Protein AF-A0A350J1L8-F1 (afdb_monomer_lite)

Foldseek 3Di:
DDPPPDDDLDDDDDDQDALVVLLVQLVVCVVVVVVVSNVSSVVSNVVNLVVLLVVLCVVCVVVVHDSVVSVVVCVVSVVSVVVSVVVVVVVVVVVVVVVVVVVVVVVVVVVVVVVVVVVVVD

Sequence (122 aa):
MSQTLSPVWQLGDAATPSLDQLIKAFEVAYKDTDWLKISQLNDYTQPCVEAEIVMLNAAAAAAGKDASSAMQTLKPSLERLATIYQSMQQQCTTERDVLAAKLNEVNTGRSATEHYASTSSL

Radius of gyration: 23.65 Å; chains: 1; bounding box: 45×30×79 Å

Secondary structure (DSSP, 8-state):
-----PPP--SSSSPPPPHHHHHHHHHHHHHTT-HHHHHHHHHHHHHHHHHHHHHHHHHHHHTT--HHHHHHHHHHHHHHHHHHHHHHHHHHHHHHHHHHHHHHHHHHHHHHHHHHHHHHT-

Structure (mmCIF, N/CA/C/O backbone):
data_AF-A0A350J1L8-F1
#
_entry.id   AF-A0A350J1L8-F1
#
loop_
_atom_site.group_PDB
_atom_site.id
_atom_site.type_symbol
_atom_site.label_atom_id
_atom_site.label_alt_id
_atom_site.label_comp_id
_atom_site.label_asym_id
_atom_site.label_entity_id
_atom_site.label_seq_id
_atom_site.pdbx_PDB_ins_code
_atom_site.Cartn_x
_atom_site.Cartn_y
_atom_site.Cartn_z
_atom_site.occupancy
_atom_site.B_iso_or_equiv
_atom_site.auth_seq_id
_atom_site.auth_comp_id
_atom_site.auth_asym_id
_atom_site.auth_atom_id
_atom_site.pdbx_PDB_model_num
ATOM 1 N N . MET A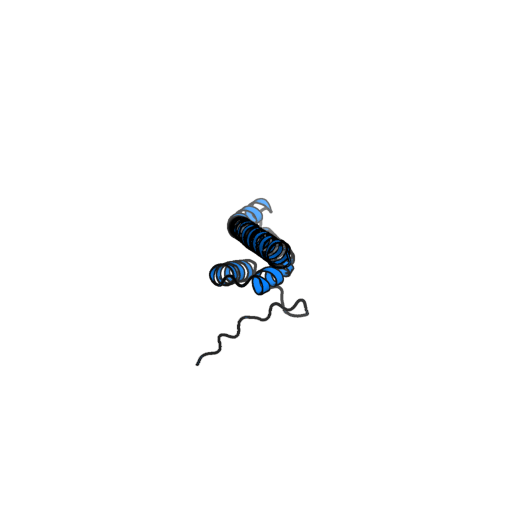 1 1 ? -23.108 -18.086 -12.349 1.00 34.31 1 MET A N 1
ATOM 2 C CA . MET A 1 1 ? -22.241 -17.626 -11.247 1.00 34.31 1 MET A CA 1
ATOM 3 C C . MET A 1 1 ? -20.809 -17.681 -11.746 1.00 34.31 1 MET A C 1
ATOM 5 O O . MET A 1 1 ? -20.277 -18.774 -11.875 1.00 34.31 1 MET A O 1
ATOM 9 N N . SER A 1 2 ? -20.238 -16.543 -12.145 1.00 36.66 2 SER A N 1
ATOM 10 C CA . SER A 1 2 ? -18.851 -16.482 -12.619 1.00 36.66 2 SER A CA 1
ATOM 11 C C . SER A 1 2 ? -17.937 -16.339 -11.412 1.00 36.66 2 SER A C 1
ATOM 13 O O . SER A 1 2 ? -17.977 -15.319 -10.733 1.00 36.66 2 SER A O 1
ATOM 15 N N . GLN A 1 3 ? -17.157 -17.376 -11.119 1.00 37.03 3 GLN A N 1
ATOM 16 C CA . GLN A 1 3 ? -16.059 -17.280 -10.167 1.00 37.03 3 GLN A CA 1
ATOM 17 C C . GLN A 1 3 ? -14.954 -16.459 -10.831 1.00 37.03 3 GLN A C 1
ATOM 19 O O . GLN A 1 3 ? -14.227 -16.955 -11.691 1.00 37.03 3 GLN A O 1
ATOM 24 N N . THR A 1 4 ? -14.854 -15.182 -10.478 1.00 41.53 4 THR A N 1
ATOM 25 C CA . THR A 1 4 ? -13.650 -14.392 -10.722 1.00 41.53 4 THR A CA 1
ATOM 26 C C . THR A 1 4 ? -12.564 -15.003 -9.843 1.00 41.53 4 THR A C 1
ATOM 28 O O . THR A 1 4 ? -12.526 -14.773 -8.638 1.00 41.53 4 THR A O 1
ATOM 31 N N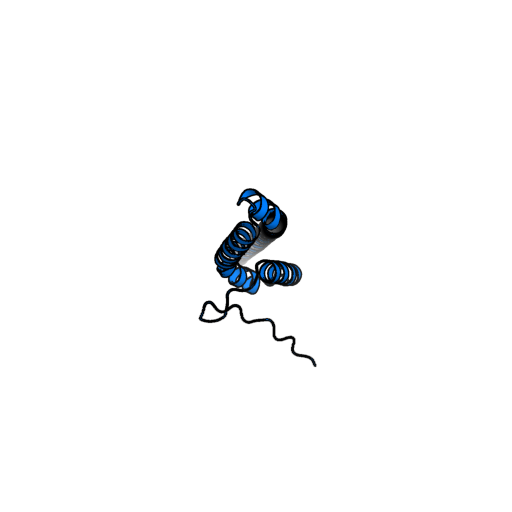 . LEU A 1 5 ? -11.737 -15.872 -10.425 1.00 43.19 5 LEU A N 1
ATOM 32 C CA . LEU A 1 5 ? -10.543 -16.404 -9.777 1.00 43.19 5 LEU A CA 1
ATOM 33 C C . LEU A 1 5 ? -9.591 -15.229 -9.543 1.00 43.19 5 LEU A C 1
ATOM 35 O O . LEU A 1 5 ? -8.816 -14.858 -10.423 1.00 43.19 5 LEU A O 1
ATOM 39 N N . SER A 1 6 ? -9.698 -14.595 -8.375 1.00 47.16 6 SER A N 1
ATOM 40 C CA . SER A 1 6 ? -8.709 -13.627 -7.921 1.00 47.16 6 SER A CA 1
ATOM 41 C C . SER A 1 6 ? -7.352 -14.330 -7.914 1.00 47.16 6 SER A C 1
ATOM 43 O O . SER A 1 6 ? -7.246 -15.391 -7.289 1.00 47.16 6 SER A O 1
ATOM 45 N N . PRO A 1 7 ? -6.325 -13.794 -8.598 1.00 53.97 7 PRO A N 1
ATOM 46 C CA . PRO A 1 7 ? -5.019 -14.428 -8.630 1.00 53.97 7 PRO A CA 1
ATOM 47 C C . PRO A 1 7 ? -4.541 -14.671 -7.197 1.00 53.97 7 PRO A C 1
ATOM 49 O O . PRO A 1 7 ? -4.668 -13.814 -6.308 1.00 53.97 7 PRO A O 1
ATOM 52 N N . VAL A 1 8 ? -4.073 -15.893 -6.966 1.00 59.78 8 VAL A N 1
ATOM 53 C CA . VAL A 1 8 ? -3.461 -16.293 -5.707 1.00 59.78 8 VAL A CA 1
ATOM 54 C C . VAL A 1 8 ? -2.073 -15.662 -5.691 1.00 59.78 8 VAL A C 1
ATOM 56 O O . VAL A 1 8 ? -1.247 -15.958 -6.548 1.00 59.78 8 VAL A O 1
ATOM 59 N N . TRP A 1 9 ? -1.835 -14.760 -4.741 1.00 64.88 9 TRP A N 1
ATOM 60 C CA . TRP A 1 9 ? -0.539 -14.111 -4.552 1.00 64.88 9 TRP A CA 1
ATOM 61 C C . TRP A 1 9 ? 0.296 -15.052 -3.683 1.00 64.88 9 TRP A C 1
ATOM 63 O O . TRP A 1 9 ? 0.303 -14.938 -2.459 1.00 64.88 9 TRP A O 1
ATOM 73 N N . GLN A 1 10 ? 0.924 -16.050 -4.309 1.00 56.84 10 GLN A N 1
ATOM 74 C CA . GLN A 1 10 ? 1.805 -17.027 -3.659 1.00 56.84 10 GLN A CA 1
ATOM 75 C C . GLN A 1 10 ? 3.272 -16.796 -4.031 1.00 56.84 10 GLN A C 1
ATOM 77 O O . GLN A 1 10 ? 3.612 -16.726 -5.210 1.00 56.84 10 GLN A O 1
ATOM 82 N N . LEU A 1 11 ? 4.124 -16.649 -3.008 1.00 50.09 11 LEU A N 1
ATOM 83 C CA . LEU A 1 11 ? 5.551 -16.393 -3.172 1.00 50.09 11 LEU A CA 1
ATOM 84 C C . LEU A 1 11 ? 6.172 -17.738 -3.556 1.00 50.09 11 LEU A C 1
ATOM 86 O O . LEU A 1 11 ? 6.299 -18.633 -2.725 1.00 50.09 11 LEU A O 1
ATOM 90 N N . GLY A 1 12 ? 6.445 -17.907 -4.846 1.00 56.81 12 GLY A N 1
ATOM 91 C CA . GLY A 1 12 ? 6.908 -19.138 -5.490 1.00 56.81 12 GLY A CA 1
ATOM 92 C C . GLY A 1 12 ? 6.950 -18.957 -7.012 1.00 56.81 12 GLY A C 1
ATOM 93 O O . GLY A 1 12 ? 6.561 -17.892 -7.474 1.00 56.81 12 GLY A O 1
ATOM 94 N N . ASP A 1 13 ? 7.406 -19.984 -7.749 1.00 47.38 13 ASP A N 1
ATOM 95 C CA . ASP A 1 13 ? 7.763 -20.076 -9.196 1.00 47.38 13 ASP A CA 1
ATOM 96 C C . ASP A 1 13 ? 6.865 -19.378 -10.258 1.00 47.38 13 ASP A C 1
ATOM 98 O O . ASP A 1 13 ? 7.133 -19.459 -11.458 1.00 47.38 13 ASP A O 1
ATOM 102 N N . ALA A 1 14 ? 5.791 -18.694 -9.872 1.00 57.84 14 ALA A N 1
ATOM 103 C CA . ALA A 1 14 ? 5.030 -17.812 -10.742 1.00 57.84 14 ALA A CA 1
ATOM 104 C C . ALA A 1 14 ? 5.831 -16.542 -11.088 1.00 57.84 14 ALA A C 1
ATOM 106 O O . ALA A 1 14 ? 6.487 -15.938 -10.241 1.00 57.84 14 ALA A O 1
ATOM 107 N N . ALA A 1 15 ? 5.746 -16.113 -12.350 1.00 67.25 15 ALA A N 1
ATOM 108 C CA . ALA A 1 15 ? 6.348 -14.866 -12.809 1.00 67.25 15 ALA A CA 1
ATOM 109 C C . ALA A 1 15 ? 5.887 -13.681 -11.940 1.00 67.25 15 ALA A C 1
ATOM 111 O O . ALA A 1 15 ? 4.687 -13.526 -11.699 1.00 67.25 15 ALA A O 1
ATOM 112 N N . THR A 1 16 ? 6.834 -12.843 -11.503 1.00 77.44 16 THR A N 1
ATOM 113 C CA . THR A 1 16 ? 6.551 -11.614 -10.750 1.00 77.44 16 THR A CA 1
ATOM 114 C C . THR A 1 16 ? 5.498 -10.782 -11.496 1.00 77.44 16 THR A C 1
ATOM 116 O O . THR A 1 16 ? 5.716 -10.455 -12.668 1.00 77.44 16 THR A O 1
ATOM 119 N N . PRO A 1 17 ? 4.356 -10.448 -10.867 1.00 84.38 17 PRO A N 1
ATOM 120 C CA . PRO A 1 17 ? 3.333 -9.612 -11.486 1.00 84.38 17 PRO A CA 1
ATOM 121 C C . PRO A 1 17 ? 3.880 -8.234 -11.865 1.00 84.38 17 PRO A C 1
ATOM 123 O O . PRO A 1 17 ? 4.824 -7.734 -11.257 1.00 84.38 17 PRO A O 1
ATOM 126 N N . SER A 1 18 ? 3.260 -7.588 -12.853 1.00 90.00 18 SER A N 1
ATOM 127 C CA . SER A 1 18 ? 3.617 -6.204 -13.189 1.00 90.00 18 SER A CA 1
ATOM 128 C C . SER A 1 18 ? 3.236 -5.240 -12.062 1.00 90.00 18 SER A C 1
ATOM 130 O O . SER A 1 18 ? 2.266 -5.464 -11.328 1.00 90.00 18 SER A O 1
ATOM 132 N N . LEU A 1 19 ? 3.950 -4.116 -11.971 1.00 92.62 19 LEU A N 1
ATOM 133 C CA . LEU A 1 19 ? 3.670 -3.081 -10.976 1.00 92.62 19 LEU A CA 1
ATOM 134 C C . LEU A 1 19 ? 2.234 -2.533 -11.085 1.00 92.62 19 LEU A C 1
ATOM 136 O O . LEU A 1 19 ? 1.586 -2.287 -10.071 1.00 92.62 19 LEU A O 1
ATOM 140 N N . ASP A 1 20 ? 1.699 -2.402 -12.301 1.00 92.19 20 ASP A N 1
ATOM 141 C CA . ASP A 1 20 ? 0.312 -1.969 -12.533 1.00 92.19 20 ASP A CA 1
ATOM 142 C C . ASP A 1 20 ? -0.719 -2.992 -12.020 1.00 92.19 20 ASP A C 1
ATOM 144 O O . ASP A 1 20 ? -1.731 -2.613 -11.425 1.00 92.19 20 ASP A O 1
ATOM 148 N N . GLN A 1 21 ? -0.456 -4.294 -12.185 1.00 92.25 21 GLN A N 1
ATOM 149 C CA . GLN A 1 21 ? -1.318 -5.346 -11.631 1.00 92.25 21 GLN A CA 1
ATOM 150 C C . GLN A 1 21 ? -1.316 -5.326 -10.103 1.00 92.25 21 GLN A C 1
ATOM 152 O O . GLN A 1 21 ? -2.376 -5.485 -9.496 1.00 92.25 21 GLN A O 1
ATOM 157 N N . LEU A 1 22 ? -0.151 -5.102 -9.490 1.00 94.56 22 LEU A N 1
ATOM 158 C CA . LEU A 1 22 ? -0.035 -4.947 -8.045 1.00 94.56 22 LEU A CA 1
ATOM 159 C C . LEU A 1 22 ? -0.830 -3.729 -7.549 1.00 94.56 22 LEU A C 1
ATOM 161 O O . LEU A 1 22 ? -1.624 -3.857 -6.619 1.00 94.56 22 LEU A O 1
ATOM 165 N N . ILE A 1 23 ? -0.673 -2.568 -8.195 1.00 95.44 23 ILE A N 1
ATOM 166 C CA . ILE A 1 23 ? -1.399 -1.335 -7.843 1.00 95.44 23 ILE A CA 1
ATOM 167 C C . ILE A 1 23 ? -2.910 -1.557 -7.908 1.00 95.44 23 ILE A C 1
ATOM 169 O O . ILE A 1 23 ? -3.616 -1.259 -6.947 1.00 95.44 23 ILE A O 1
ATOM 173 N N . LYS A 1 24 ? -3.414 -2.140 -9.000 1.00 94.75 24 LYS A N 1
ATOM 174 C CA . LYS A 1 24 ? -4.846 -2.442 -9.147 1.00 94.75 24 LYS A CA 1
ATOM 175 C C . LYS A 1 24 ? -5.346 -3.407 -8.077 1.00 94.75 24 LYS A C 1
ATOM 177 O O . LYS A 1 24 ? -6.457 -3.249 -7.578 1.00 94.75 24 LYS A O 1
ATOM 182 N N . ALA A 1 25 ? -4.541 -4.403 -7.713 1.00 94.06 25 ALA A N 1
ATOM 183 C CA . ALA A 1 25 ? -4.899 -5.338 -6.656 1.00 94.06 25 ALA A CA 1
ATOM 184 C C . ALA A 1 25 ? -4.981 -4.650 -5.288 1.00 94.06 25 ALA A C 1
ATOM 186 O O . ALA A 1 25 ? -5.914 -4.928 -4.536 1.00 94.06 25 ALA A O 1
ATOM 187 N N . PHE A 1 26 ? -4.072 -3.716 -4.997 1.00 95.25 26 PHE A N 1
ATOM 188 C CA . PHE A 1 26 ? -4.161 -2.884 -3.801 1.00 95.25 26 PHE A CA 1
ATOM 189 C C . PHE A 1 26 ? -5.397 -1.983 -3.809 1.00 95.25 26 PHE A C 1
ATOM 191 O O . PHE A 1 26 ? -6.073 -1.900 -2.791 1.00 95.25 26 PHE A O 1
ATOM 198 N N . GLU A 1 27 ? -5.722 -1.334 -4.931 1.00 94.69 27 GLU A N 1
ATOM 199 C CA . GLU A 1 27 ? -6.909 -0.473 -5.048 1.00 94.69 27 GLU A CA 1
ATOM 200 C C . GLU A 1 27 ? -8.205 -1.256 -4.767 1.00 94.69 27 GLU A C 1
ATOM 202 O O . GLU A 1 27 ? -9.073 -0.779 -4.034 1.00 94.69 27 GLU A O 1
ATOM 207 N N . VAL A 1 28 ? -8.322 -2.475 -5.306 1.00 94.69 28 VAL A N 1
ATOM 208 C CA . VAL A 1 28 ? -9.468 -3.363 -5.052 1.00 94.69 28 VAL A CA 1
ATOM 209 C C . VAL A 1 28 ? -9.494 -3.820 -3.596 1.00 94.69 28 VAL A C 1
ATOM 211 O O . VAL A 1 28 ? -10.507 -3.643 -2.926 1.00 94.69 28 VAL A O 1
ATOM 214 N N . ALA A 1 29 ? -8.380 -4.347 -3.081 1.00 93.38 29 ALA A N 1
ATOM 215 C CA . ALA A 1 29 ? -8.314 -4.843 -1.708 1.00 93.38 29 ALA A CA 1
ATOM 216 C C . ALA A 1 29 ? -8.585 -3.733 -0.678 1.00 93.38 29 ALA A C 1
ATOM 218 O O . ALA A 1 29 ? -9.265 -3.966 0.317 1.00 93.38 29 ALA A O 1
ATOM 219 N N . TYR A 1 30 ? -8.115 -2.512 -0.945 1.00 92.38 30 TYR A N 1
ATOM 220 C CA . TYR A 1 30 ? -8.405 -1.335 -0.130 1.00 92.38 30 TYR A CA 1
ATOM 221 C C . TYR A 1 30 ? -9.888 -0.972 -0.147 1.00 92.38 30 TYR A C 1
ATOM 223 O O . TYR A 1 30 ? -10.484 -0.780 0.910 1.00 92.38 30 TYR A O 1
ATOM 231 N N . LYS A 1 31 ? -10.509 -0.936 -1.331 1.00 92.94 31 LYS A N 1
ATOM 232 C CA . LYS A 1 31 ? -11.944 -0.658 -1.470 1.00 92.94 31 LYS A CA 1
ATOM 233 C C . LYS A 1 31 ? -12.809 -1.680 -0.728 1.00 92.94 31 LYS A C 1
ATOM 235 O O . LYS A 1 31 ? -13.823 -1.306 -0.143 1.00 92.94 31 LYS A O 1
ATOM 240 N N . ASP A 1 32 ? -12.403 -2.944 -0.749 1.00 92.56 32 ASP A N 1
ATOM 241 C CA . ASP A 1 32 ? -13.121 -4.042 -0.103 1.00 92.56 32 ASP A CA 1
ATOM 242 C C . ASP A 1 32 ? -12.768 -4.184 1.388 1.00 92.56 32 ASP A C 1
ATOM 244 O O . ASP A 1 32 ? -13.358 -5.000 2.093 1.00 92.56 32 ASP A O 1
ATOM 248 N N . THR A 1 33 ? -11.857 -3.352 1.906 1.00 90.12 33 THR A N 1
ATOM 249 C CA . THR A 1 33 ? -11.343 -3.424 3.286 1.00 90.12 33 THR A CA 1
ATOM 250 C C . THR A 1 33 ? -10.710 -4.787 3.619 1.00 90.12 33 THR A C 1
ATOM 252 O O . THR A 1 33 ? -10.713 -5.236 4.766 1.00 90.12 33 THR A O 1
ATOM 255 N N . ASP A 1 34 ? -10.161 -5.471 2.610 1.00 92.75 34 ASP A N 1
ATOM 256 C CA . ASP A 1 34 ? -9.537 -6.788 2.744 1.00 92.75 34 ASP A CA 1
ATOM 257 C C . ASP A 1 34 ? -8.087 -6.648 3.230 1.00 92.75 34 ASP A C 1
ATOM 259 O O . ASP A 1 34 ? -7.114 -6.724 2.473 1.00 92.75 34 ASP A O 1
ATOM 263 N N . TRP A 1 35 ? -7.942 -6.427 4.537 1.00 89.06 35 TRP A N 1
ATOM 264 C CA . TRP A 1 35 ? -6.644 -6.250 5.190 1.00 89.06 35 TRP A CA 1
ATOM 265 C C . TRP A 1 35 ? -5.724 -7.466 5.067 1.00 89.06 35 TRP A C 1
ATOM 267 O O . TRP A 1 35 ? -4.502 -7.309 5.006 1.00 89.06 35 TRP A O 1
ATOM 277 N N . LEU A 1 36 ? -6.289 -8.676 4.991 1.00 90.81 36 LEU A N 1
ATOM 278 C CA . LEU A 1 36 ? -5.504 -9.89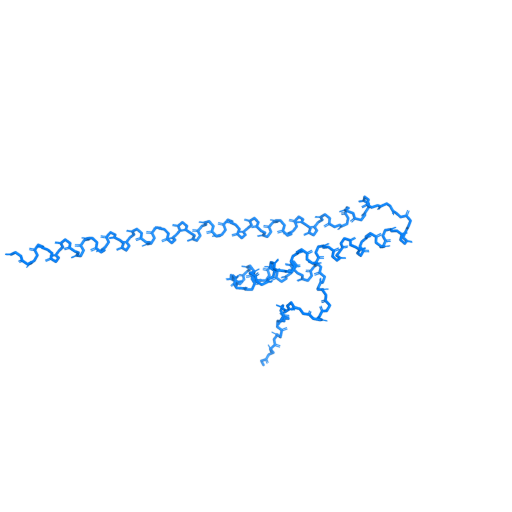1 4.792 1.00 90.81 36 LEU A CA 1
ATOM 279 C C . LEU A 1 36 ? -4.867 -9.882 3.403 1.00 90.81 36 LEU A C 1
ATOM 281 O O . LEU A 1 36 ? -3.670 -10.143 3.269 1.00 90.81 36 LEU A O 1
ATOM 285 N N . LYS A 1 37 ? -5.644 -9.534 2.374 1.00 90.62 37 LYS A N 1
ATOM 286 C CA . LYS A 1 37 ? -5.129 -9.405 1.013 1.00 90.62 37 LYS A CA 1
ATOM 287 C C . LYS A 1 37 ? -4.096 -8.294 0.901 1.00 90.62 37 LYS A C 1
ATOM 289 O O . LYS A 1 37 ? -3.057 -8.516 0.293 1.00 90.62 37 LYS A O 1
ATOM 294 N N . ILE A 1 38 ? -4.337 -7.137 1.516 1.00 91.56 38 ILE A N 1
ATOM 295 C CA . ILE A 1 38 ? -3.370 -6.027 1.559 1.00 91.56 38 ILE A CA 1
ATOM 296 C C . ILE A 1 38 ? -2.041 -6.486 2.171 1.00 91.56 38 ILE A C 1
ATOM 298 O O . ILE A 1 38 ? -0.983 -6.200 1.616 1.00 91.56 38 ILE A O 1
ATOM 302 N N . SER A 1 39 ? -2.084 -7.242 3.274 1.00 90.19 39 SER A N 1
ATOM 303 C CA . SER A 1 39 ? -0.876 -7.801 3.888 1.00 90.19 39 SER A CA 1
ATOM 304 C C . SER A 1 39 ? -0.126 -8.728 2.934 1.00 90.19 39 SER A C 1
ATOM 306 O O . SER A 1 39 ? 1.089 -8.629 2.846 1.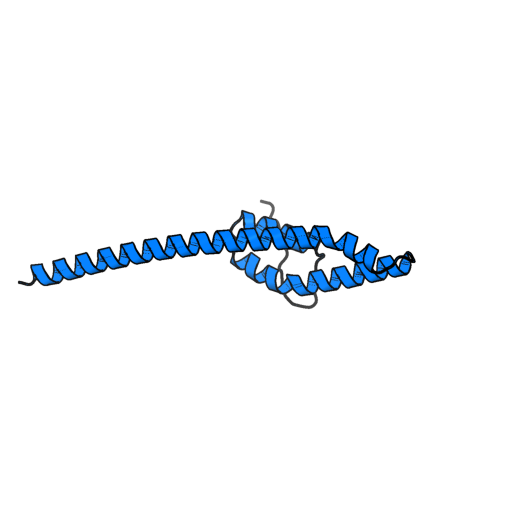00 90.19 39 SER A O 1
ATOM 308 N N . GLN A 1 40 ? -0.833 -9.594 2.204 1.00 90.50 40 GLN A N 1
ATOM 309 C CA . GLN A 1 40 ? -0.211 -10.478 1.213 1.00 90.50 40 GLN A CA 1
ATOM 310 C C . GLN A 1 40 ? 0.405 -9.692 0.053 1.00 90.50 40 GLN A C 1
ATOM 312 O O . GLN A 1 40 ? 1.482 -10.034 -0.416 1.00 90.50 40 GLN A O 1
ATOM 317 N N . LEU A 1 41 ? -0.269 -8.642 -0.424 1.00 92.38 41 LEU A N 1
ATOM 318 C CA . LEU A 1 41 ? 0.216 -7.799 -1.518 1.00 92.38 41 LEU A CA 1
ATOM 319 C C . LEU A 1 41 ? 1.490 -7.032 -1.137 1.00 92.38 41 LEU A C 1
ATOM 321 O O . LEU A 1 41 ? 2.356 -6.849 -1.990 1.00 92.38 41 LEU A O 1
ATOM 325 N N . ASN A 1 42 ? 1.641 -6.634 0.132 1.00 92.06 42 ASN A N 1
ATOM 326 C CA . ASN A 1 42 ? 2.850 -5.957 0.616 1.00 92.06 42 ASN A CA 1
ATOM 327 C C . ASN A 1 42 ? 4.122 -6.777 0.396 1.00 92.06 42 ASN A C 1
ATOM 329 O O . ASN A 1 42 ? 5.161 -6.200 0.074 1.00 92.06 42 ASN A O 1
ATOM 333 N N . ASP A 1 43 ? 4.029 -8.103 0.490 1.00 90.81 43 ASP A N 1
ATOM 334 C CA . ASP A 1 43 ? 5.169 -8.992 0.262 1.00 90.81 43 ASP A CA 1
ATOM 335 C C . ASP A 1 43 ? 5.657 -8.957 -1.206 1.00 90.81 43 ASP A C 1
ATOM 337 O O . ASP A 1 43 ? 6.794 -9.328 -1.495 1.00 90.81 43 ASP A O 1
ATOM 341 N N . TYR A 1 44 ? 4.834 -8.457 -2.141 1.00 90.38 44 TYR A N 1
ATOM 342 C CA . TYR A 1 44 ? 5.164 -8.316 -3.568 1.00 90.38 44 TYR A CA 1
ATOM 343 C C . TYR A 1 44 ? 5.580 -6.909 -3.975 1.00 90.38 44 TYR A C 1
ATOM 345 O O . TYR A 1 44 ? 6.074 -6.740 -5.092 1.00 90.38 44 TYR A O 1
ATOM 353 N N . THR A 1 45 ? 5.411 -5.902 -3.115 1.00 92.25 45 THR A N 1
ATOM 354 C CA . THR A 1 45 ? 5.690 -4.508 -3.481 1.00 92.25 45 THR A CA 1
ATOM 355 C C . THR A 1 45 ? 7.130 -4.311 -3.918 1.00 92.25 45 THR A C 1
ATOM 357 O O . THR A 1 45 ? 7.371 -3.789 -5.006 1.00 92.25 45 THR A O 1
ATOM 360 N N . GLN A 1 46 ? 8.089 -4.777 -3.119 1.00 92.31 46 GLN A N 1
ATOM 361 C CA . GLN A 1 46 ? 9.502 -4.660 -3.467 1.00 92.31 46 GLN A CA 1
ATOM 362 C C . GLN A 1 46 ? 9.849 -5.458 -4.742 1.00 92.31 46 GLN A C 1
ATOM 364 O O . GLN A 1 46 ? 10.349 -4.834 -5.681 1.00 92.31 46 GLN A O 1
ATOM 369 N N . PRO A 1 47 ? 9.517 -6.764 -4.858 1.00 91.62 47 PRO A N 1
ATOM 370 C CA . PRO A 1 47 ? 9.774 -7.526 -6.082 1.00 91.62 47 PRO A CA 1
ATOM 371 C C . PRO A 1 47 ? 9.195 -6.898 -7.357 1.00 91.62 47 PRO A C 1
ATOM 373 O O . PRO A 1 47 ? 9.869 -6.868 -8.386 1.00 91.62 47 PRO A O 1
ATOM 376 N N . CYS A 1 48 ? 7.965 -6.375 -7.311 1.00 92.38 48 CYS A N 1
ATOM 377 C CA . CYS A 1 48 ? 7.328 -5.769 -8.484 1.00 92.38 48 CYS A CA 1
ATOM 378 C C . CYS A 1 48 ? 7.996 -4.445 -8.877 1.00 92.38 48 CYS A C 1
ATOM 380 O O . CYS A 1 48 ? 8.185 -4.183 -10.063 1.00 92.38 48 CYS A O 1
ATOM 382 N N . VAL A 1 49 ? 8.374 -3.613 -7.900 1.00 92.75 49 VAL A N 1
ATOM 383 C CA . VAL A 1 49 ? 9.082 -2.351 -8.166 1.00 92.75 49 VAL A CA 1
ATOM 384 C C . VAL A 1 49 ? 10.471 -2.619 -8.745 1.00 92.75 49 VAL A C 1
ATOM 386 O O . VAL A 1 49 ? 10.855 -1.986 -9.726 1.00 92.75 49 VAL A O 1
ATOM 389 N N . GLU A 1 50 ? 11.216 -3.570 -8.182 1.00 91.69 50 GLU A N 1
ATOM 390 C CA . GLU A 1 50 ? 12.542 -3.948 -8.680 1.00 91.69 50 GLU A CA 1
ATOM 391 C C . GLU A 1 50 ? 12.473 -4.508 -10.108 1.00 91.69 50 GLU A C 1
ATOM 393 O O . GLU A 1 50 ? 13.252 -4.090 -10.970 1.00 91.69 50 GLU A O 1
ATOM 398 N N . ALA A 1 51 ? 11.508 -5.390 -10.389 1.00 90.69 51 ALA A N 1
ATOM 399 C CA . ALA A 1 51 ? 11.289 -5.933 -11.727 1.00 90.69 51 ALA A CA 1
ATOM 400 C C . ALA A 1 51 ? 10.947 -4.835 -12.750 1.00 90.69 51 ALA A C 1
ATOM 402 O O . ALA A 1 51 ? 11.507 -4.818 -13.849 1.00 90.69 51 ALA A O 1
ATOM 403 N N . GLU A 1 52 ? 10.086 -3.883 -12.378 1.00 91.38 52 GLU A N 1
ATOM 404 C CA . GLU A 1 52 ? 9.716 -2.750 -13.231 1.00 91.38 52 GLU A CA 1
ATOM 405 C C . GLU A 1 52 ? 10.924 -1.843 -13.519 1.00 91.38 52 GLU A C 1
ATOM 407 O O . GLU A 1 52 ? 11.149 -1.455 -14.664 1.00 91.38 52 GLU A O 1
ATOM 412 N N . ILE A 1 53 ? 11.759 -1.555 -12.512 1.00 91.25 53 ILE A N 1
ATOM 413 C CA . ILE A 1 53 ? 12.998 -0.777 -12.683 1.00 91.25 53 ILE A CA 1
ATOM 414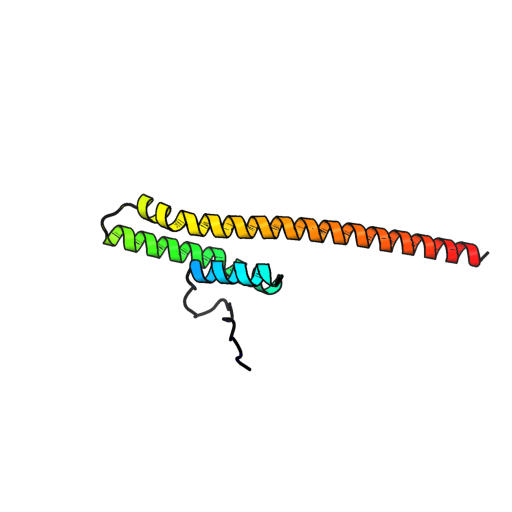 C C . ILE A 1 53 ? 13.938 -1.465 -13.677 1.00 91.25 53 ILE A C 1
ATOM 416 O O . ILE A 1 53 ? 14.464 -0.812 -14.581 1.00 91.25 53 ILE A O 1
ATOM 420 N N . VAL A 1 54 ? 14.158 -2.776 -13.529 1.00 90.94 54 VAL A N 1
ATOM 421 C CA . VAL A 1 54 ? 15.018 -3.551 -14.436 1.00 90.94 54 VAL A CA 1
ATOM 422 C C . VAL A 1 54 ? 14.470 -3.507 -15.861 1.00 90.94 54 VAL A C 1
ATOM 424 O O . VAL A 1 54 ? 15.225 -3.228 -16.796 1.00 90.94 54 VAL A O 1
ATOM 427 N N . MET A 1 55 ? 13.163 -3.720 -16.031 1.00 90.12 55 MET A N 1
ATOM 428 C CA . MET A 1 55 ? 12.506 -3.680 -17.336 1.00 90.12 55 MET A CA 1
ATOM 429 C C . MET A 1 55 ? 12.631 -2.299 -17.995 1.00 90.12 55 MET A C 1
ATOM 431 O O . MET A 1 55 ? 13.020 -2.204 -19.161 1.00 90.12 55 MET A O 1
ATOM 435 N N . LEU A 1 56 ? 12.351 -1.222 -17.258 1.00 90.25 56 LEU A N 1
ATOM 436 C CA . LEU A 1 56 ? 12.423 0.146 -17.774 1.00 90.25 56 LEU A CA 1
ATOM 437 C C . LEU A 1 56 ? 13.858 0.558 -18.116 1.00 90.25 56 LEU A C 1
ATOM 439 O O . LEU A 1 56 ? 14.078 1.195 -19.146 1.00 90.25 56 LEU A O 1
ATOM 443 N N . ASN A 1 57 ? 14.842 0.160 -17.307 1.00 88.69 57 ASN A N 1
ATOM 444 C CA . ASN A 1 57 ? 16.253 0.409 -17.603 1.00 88.69 57 ASN A CA 1
ATOM 445 C C . ASN A 1 57 ? 16.715 -0.352 -18.851 1.00 88.69 57 ASN A C 1
ATOM 447 O O . ASN A 1 57 ? 17.414 0.220 -19.689 1.00 88.69 57 ASN A O 1
ATOM 451 N N . ALA A 1 58 ? 16.296 -1.610 -19.016 1.00 88.56 58 ALA A N 1
ATOM 452 C CA . ALA A 1 58 ? 16.593 -2.388 -20.216 1.00 88.56 58 ALA A CA 1
ATOM 453 C C . ALA A 1 58 ? 15.962 -1.756 -21.470 1.00 88.56 58 ALA A C 1
ATOM 455 O O . ALA A 1 58 ? 16.625 -1.628 -22.501 1.00 88.56 58 ALA A O 1
ATOM 456 N N . ALA A 1 59 ? 14.711 -1.296 -21.372 1.00 87.94 59 ALA A N 1
ATOM 457 C CA . ALA A 1 59 ? 14.022 -0.607 -22.459 1.00 87.94 59 ALA A CA 1
ATOM 458 C C . ALA A 1 59 ? 14.679 0.741 -22.809 1.00 87.94 59 ALA A C 1
ATOM 460 O O . ALA A 1 59 ? 14.846 1.057 -23.987 1.00 87.94 59 ALA A O 1
ATOM 461 N N . ALA A 1 60 ? 15.094 1.522 -21.807 1.00 88.31 60 ALA A N 1
ATOM 462 C CA . ALA A 1 60 ? 15.810 2.778 -22.016 1.00 88.31 60 ALA A CA 1
ATOM 463 C C . ALA A 1 60 ? 17.160 2.547 -22.707 1.00 88.31 60 ALA A C 1
ATOM 465 O O . ALA A 1 60 ? 17.446 3.205 -23.707 1.00 88.31 60 ALA A O 1
ATOM 466 N N . ALA A 1 61 ? 17.935 1.558 -22.248 1.00 87.62 61 ALA A N 1
ATOM 467 C CA . ALA A 1 61 ? 19.204 1.180 -22.863 1.00 87.62 61 ALA A CA 1
ATOM 468 C C . ALA A 1 61 ? 19.027 0.738 -24.326 1.00 87.62 61 ALA A C 1
ATOM 470 O O . ALA A 1 61 ? 19.760 1.202 -25.199 1.00 87.62 61 ALA A O 1
ATOM 471 N N . ALA A 1 62 ? 18.016 -0.089 -24.619 1.00 88.62 62 ALA A N 1
ATOM 472 C CA . ALA A 1 62 ? 17.692 -0.510 -25.984 1.00 88.62 62 ALA A CA 1
ATOM 473 C C . ALA A 1 62 ? 17.266 0.663 -26.889 1.00 88.62 62 ALA A C 1
ATOM 475 O O . ALA A 1 62 ? 17.524 0.647 -28.090 1.00 88.62 62 ALA A O 1
ATOM 476 N N . ALA A 1 63 ? 16.644 1.695 -26.314 1.00 88.06 63 ALA A N 1
ATOM 477 C CA . ALA A 1 63 ? 16.243 2.914 -27.013 1.00 88.06 63 ALA A CA 1
ATOM 478 C C . ALA A 1 63 ? 17.349 3.989 -27.087 1.00 88.06 63 ALA A C 1
ATOM 480 O O . ALA A 1 63 ? 17.088 5.080 -27.598 1.00 88.06 63 ALA A O 1
ATOM 481 N N . GLY A 1 64 ? 18.551 3.730 -26.555 1.00 86.12 64 GLY A N 1
ATOM 482 C CA . GLY A 1 64 ? 19.638 4.715 -26.479 1.00 86.12 64 GLY A CA 1
ATOM 483 C C . GLY A 1 64 ? 19.340 5.906 -25.557 1.00 86.12 64 GLY A C 1
ATOM 484 O O . GLY A 1 64 ? 19.925 6.974 -25.724 1.00 86.12 64 GLY A O 1
ATOM 485 N N . LYS A 1 65 ? 18.404 5.745 -24.615 1.00 82.56 65 LYS A N 1
ATOM 486 C CA . LYS A 1 65 ? 18.021 6.746 -23.612 1.00 82.56 65 LYS A CA 1
ATOM 487 C C . LYS A 1 65 ? 18.732 6.479 -22.286 1.00 82.56 65 LYS A C 1
ATOM 489 O O . LYS A 1 65 ? 19.152 5.359 -22.004 1.00 82.56 65 LYS A O 1
ATOM 494 N N . ASP A 1 66 ? 18.850 7.515 -21.462 1.00 79.94 66 ASP A N 1
ATOM 495 C CA . ASP A 1 66 ? 19.445 7.404 -20.133 1.00 79.94 66 ASP A CA 1
ATOM 496 C C . ASP A 1 66 ? 18.464 6.844 -19.081 1.00 79.94 66 ASP A C 1
ATOM 498 O O . ASP A 1 66 ? 17.247 6.766 -19.280 1.00 79.94 66 ASP A O 1
ATOM 502 N N . ALA A 1 67 ? 19.007 6.469 -17.920 1.00 76.44 67 ALA A N 1
ATOM 503 C CA . ALA A 1 67 ? 18.230 5.977 -16.780 1.00 76.44 67 ALA A CA 1
ATOM 504 C C . ALA A 1 67 ? 17.271 7.036 -16.192 1.00 76.44 67 ALA A C 1
ATOM 506 O O . ALA A 1 67 ? 16.293 6.691 -15.528 1.00 76.44 67 ALA A O 1
ATOM 507 N N . SER A 1 68 ? 17.507 8.327 -16.457 1.00 81.31 68 SER A N 1
ATOM 508 C CA . SER A 1 68 ? 16.618 9.412 -16.023 1.00 81.31 68 SER A CA 1
ATOM 509 C C . SER A 1 68 ? 15.255 9.306 -16.713 1.00 81.31 68 SER A C 1
ATOM 511 O O . SER A 1 68 ? 14.212 9.411 -16.064 1.00 81.31 68 SER A O 1
ATOM 513 N N . SER A 1 69 ? 15.243 8.983 -18.011 1.00 78.62 69 SER A N 1
ATOM 514 C CA . SER A 1 69 ? 14.009 8.728 -18.764 1.00 78.62 69 SER A CA 1
ATOM 515 C C . SER A 1 69 ? 13.224 7.514 -18.244 1.00 78.62 69 SER A C 1
ATOM 517 O O . SER A 1 69 ? 11.989 7.535 -18.260 1.00 78.62 69 SER A O 1
ATOM 519 N N . ALA A 1 70 ? 13.907 6.461 -17.784 1.00 81.31 70 ALA A N 1
ATOM 520 C CA . ALA A 1 70 ? 13.263 5.296 -17.171 1.00 81.31 70 ALA A CA 1
ATOM 521 C C . ALA A 1 70 ? 12.586 5.676 -15.843 1.00 81.31 70 ALA A C 1
ATOM 523 O O . ALA A 1 70 ? 11.414 5.366 -15.625 1.00 81.31 70 ALA A O 1
ATOM 524 N N . MET A 1 71 ? 13.278 6.445 -14.998 1.00 83.69 71 MET A N 1
ATOM 525 C CA . MET A 1 71 ? 12.744 6.908 -13.714 1.00 83.69 71 MET A CA 1
ATOM 526 C C . MET A 1 71 ? 11.521 7.827 -13.874 1.00 83.69 71 MET A C 1
ATOM 528 O O . MET A 1 71 ? 10.558 7.715 -13.115 1.00 83.69 71 MET A O 1
ATOM 532 N N . GLN A 1 72 ? 11.511 8.701 -14.888 1.00 87.88 72 GLN A N 1
ATOM 533 C CA . GLN A 1 72 ? 10.339 9.532 -15.201 1.00 87.88 72 GLN A CA 1
ATOM 534 C C . GLN A 1 72 ? 9.104 8.696 -15.562 1.00 87.88 72 GLN A C 1
ATOM 536 O O . GLN A 1 72 ? 7.986 9.098 -15.248 1.00 87.88 72 GLN A O 1
ATOM 541 N N . THR A 1 73 ? 9.308 7.529 -16.178 1.00 87.50 73 THR A N 1
ATOM 542 C CA . THR A 1 73 ? 8.227 6.603 -16.542 1.00 87.50 73 THR A CA 1
ATOM 543 C C . THR A 1 73 ? 7.694 5.848 -15.322 1.00 87.50 73 THR A C 1
ATOM 545 O O . THR A 1 73 ? 6.493 5.619 -15.220 1.00 87.50 73 THR A O 1
ATOM 548 N N . LEU A 1 74 ? 8.565 5.510 -14.367 1.00 91.00 74 LEU A N 1
ATOM 549 C CA . LEU A 1 74 ? 8.199 4.798 -13.138 1.00 91.00 74 LEU A CA 1
ATOM 550 C C . LEU A 1 74 ? 7.471 5.689 -12.117 1.00 91.00 74 LEU A C 1
ATOM 552 O O . LEU A 1 74 ? 6.611 5.216 -11.370 1.00 91.00 74 LEU A O 1
ATOM 556 N N . LYS A 1 75 ? 7.819 6.980 -12.075 1.00 92.56 75 LYS A N 1
ATOM 557 C CA . LYS A 1 75 ? 7.356 7.938 -11.060 1.00 92.56 75 LYS A CA 1
ATOM 558 C C . LYS A 1 75 ? 5.834 7.917 -10.809 1.00 92.56 75 LYS A C 1
ATOM 560 O O . LYS A 1 75 ? 5.464 7.805 -9.640 1.00 92.56 75 LYS A O 1
ATOM 565 N N . PRO A 1 76 ? 4.947 7.953 -11.824 1.00 94.06 76 PRO A N 1
ATOM 566 C CA . PRO A 1 76 ? 3.502 7.953 -11.588 1.00 94.06 76 PRO A CA 1
ATOM 567 C C . PRO A 1 76 ? 3.006 6.700 -10.852 1.00 94.06 76 PRO A C 1
ATOM 569 O O . PRO A 1 76 ? 2.128 6.787 -9.997 1.00 94.06 76 PRO A O 1
ATOM 572 N N . SER A 1 77 ? 3.580 5.530 -11.145 1.00 93.44 77 SER A N 1
ATOM 573 C CA . SER A 1 77 ? 3.218 4.274 -10.475 1.00 93.44 77 SER A CA 1
ATOM 574 C C . SER A 1 77 ? 3.617 4.290 -8.997 1.00 93.44 77 SER A C 1
ATOM 576 O O . SER A 1 77 ? 2.840 3.862 -8.143 1.00 93.44 77 SER A O 1
ATOM 578 N N . LEU A 1 78 ? 4.788 4.850 -8.675 1.00 94.38 78 LEU A N 1
ATOM 579 C CA . LEU A 1 78 ? 5.237 5.012 -7.288 1.00 94.38 78 LEU A CA 1
ATOM 580 C C . LEU A 1 78 ? 4.385 6.026 -6.518 1.00 94.38 78 LEU A C 1
ATOM 582 O O . LEU A 1 78 ? 4.060 5.790 -5.358 1.00 94.38 78 LEU A O 1
ATOM 586 N N . GLU A 1 79 ? 3.982 7.127 -7.154 1.00 96.06 79 GLU A N 1
ATOM 587 C CA . GLU A 1 79 ? 3.080 8.116 -6.548 1.00 96.06 79 GLU A CA 1
ATOM 588 C C . GLU A 1 79 ? 1.707 7.507 -6.226 1.00 96.06 79 GLU A C 1
ATOM 590 O O . GLU A 1 79 ? 1.144 7.763 -5.156 1.00 96.06 79 GLU A O 1
ATOM 595 N N . ARG A 1 80 ? 1.185 6.641 -7.106 1.00 95.44 80 ARG A N 1
ATOM 596 C CA . ARG A 1 80 ? -0.059 5.899 -6.847 1.00 95.44 80 ARG A CA 1
ATOM 597 C C . ARG A 1 80 ? 0.093 4.930 -5.677 1.00 95.44 80 ARG A C 1
ATOM 599 O O . ARG A 1 80 ? -0.743 4.961 -4.778 1.00 95.44 80 ARG A O 1
ATOM 606 N N . LEU A 1 81 ? 1.171 4.142 -5.629 1.00 94.19 81 LEU A N 1
ATOM 607 C CA . LEU A 1 81 ? 1.456 3.279 -4.473 1.00 94.19 81 LEU A CA 1
ATOM 608 C C . LEU A 1 81 ? 1.555 4.081 -3.173 1.00 94.19 81 LEU A C 1
ATOM 610 O O . LEU A 1 81 ? 0.934 3.715 -2.178 1.00 94.19 81 LEU A O 1
ATOM 614 N N . ALA A 1 82 ? 2.282 5.199 -3.178 1.00 95.38 82 ALA A N 1
ATOM 615 C CA . ALA A 1 82 ? 2.423 6.054 -2.004 1.00 95.38 82 ALA A CA 1
ATOM 616 C C . ALA A 1 82 ? 1.066 6.585 -1.514 1.00 95.38 82 ALA A C 1
ATOM 618 O O . ALA A 1 82 ? 0.788 6.552 -0.317 1.00 95.38 82 ALA A O 1
ATOM 619 N N . THR A 1 83 ? 0.198 7.011 -2.436 1.00 96.12 83 THR A N 1
ATOM 620 C CA . THR A 1 83 ? -1.158 7.491 -2.118 1.00 96.12 83 THR A CA 1
ATOM 621 C C . THR A 1 83 ? -2.006 6.398 -1.462 1.00 96.12 83 THR A C 1
ATOM 623 O O . THR A 1 83 ? -2.713 6.652 -0.483 1.00 96.12 83 THR A O 1
ATOM 626 N N . ILE A 1 84 ? -1.911 5.166 -1.965 1.00 94.00 84 ILE A N 1
ATOM 627 C CA . ILE A 1 84 ? -2.597 4.004 -1.393 1.00 94.00 84 ILE A CA 1
ATOM 628 C C . ILE A 1 84 ? -2.103 3.748 0.038 1.00 94.00 84 ILE A C 1
ATOM 630 O O . ILE A 1 84 ? -2.918 3.659 0.955 1.00 94.00 84 ILE A O 1
ATOM 634 N N . TYR A 1 85 ? -0.784 3.702 0.256 1.00 94.44 85 TYR A N 1
ATOM 635 C CA . TYR A 1 85 ? -0.210 3.492 1.590 1.00 94.44 85 TYR A CA 1
ATOM 636 C C . TYR A 1 85 ? -0.604 4.588 2.584 1.00 94.44 85 TYR A C 1
ATOM 638 O O . TYR A 1 85 ? -0.934 4.288 3.731 1.00 94.44 85 TYR A O 1
ATOM 646 N N . GLN A 1 86 ? -0.624 5.850 2.151 1.00 95.75 86 GLN A N 1
ATOM 647 C CA . GLN A 1 86 ? -1.077 6.968 2.983 1.00 95.75 86 GLN A CA 1
ATOM 648 C C . GLN A 1 86 ? -2.553 6.820 3.375 1.00 95.75 86 GLN A C 1
ATOM 650 O O . GLN A 1 86 ? -2.907 7.009 4.540 1.00 95.75 86 GLN A O 1
ATOM 655 N N . SER A 1 87 ? -3.403 6.418 2.428 1.00 93.94 87 SER A N 1
ATOM 656 C CA . SER A 1 87 ? -4.834 6.195 2.671 1.00 93.94 87 SER A CA 1
ATOM 657 C C . SER A 1 87 ? -5.064 5.041 3.655 1.00 93.94 87 SER A C 1
ATOM 659 O O . SER A 1 87 ? -5.845 5.166 4.601 1.00 93.94 87 SER A O 1
ATOM 661 N N . MET A 1 88 ? -4.320 3.941 3.500 1.00 92.19 88 MET A N 1
ATOM 662 C CA . MET A 1 88 ? -4.334 2.817 4.442 1.00 92.19 88 MET A CA 1
ATOM 663 C C . MET A 1 88 ? -3.873 3.241 5.837 1.00 92.19 88 MET A C 1
ATOM 665 O O . MET A 1 88 ? -4.531 2.922 6.823 1.00 92.19 88 MET A O 1
ATOM 669 N N . GLN A 1 89 ? -2.782 4.005 5.941 1.00 92.88 89 GLN A N 1
ATOM 670 C CA . GLN A 1 89 ? -2.271 4.497 7.221 1.00 92.88 89 GLN A CA 1
ATOM 671 C C . GLN A 1 89 ? -3.306 5.358 7.961 1.00 92.88 89 GLN A C 1
ATOM 673 O O . GLN A 1 89 ? -3.486 5.215 9.177 1.00 92.88 89 GLN A O 1
ATOM 678 N N . GLN A 1 90 ? -4.004 6.237 7.240 1.00 93.75 90 GLN A N 1
ATOM 679 C CA . GLN A 1 90 ? -5.064 7.067 7.809 1.00 93.75 90 GLN A CA 1
ATOM 680 C C . GLN A 1 90 ? -6.235 6.217 8.316 1.00 93.75 90 GLN A C 1
ATOM 682 O O . GLN A 1 90 ? -6.735 6.446 9.423 1.00 93.75 90 GLN A O 1
ATOM 687 N N . GLN A 1 91 ? -6.651 5.214 7.541 1.00 90.38 91 GLN A N 1
ATOM 688 C CA . GLN A 1 91 ? -7.722 4.311 7.942 1.00 90.38 91 GLN A CA 1
ATOM 689 C C . GLN A 1 91 ? -7.335 3.478 9.171 1.00 90.38 91 GLN A C 1
ATOM 691 O O . GLN A 1 91 ? -8.088 3.461 10.141 1.00 90.38 91 GLN A O 1
ATOM 696 N N . CYS A 1 92 ? -6.135 2.892 9.196 1.00 88.69 92 CYS A N 1
ATOM 697 C CA . CYS A 1 92 ? -5.624 2.160 10.359 1.00 88.69 92 CYS A CA 1
ATOM 698 C C . CYS A 1 92 ? -5.596 3.032 11.622 1.00 88.69 92 CYS A C 1
ATOM 700 O O . CYS A 1 92 ? -5.964 2.577 12.703 1.00 88.69 92 CYS A O 1
ATOM 702 N N . THR A 1 93 ? -5.184 4.298 11.494 1.00 92.00 93 THR A N 1
ATOM 703 C CA . THR A 1 93 ? -5.193 5.254 12.614 1.00 92.00 93 THR A CA 1
ATOM 704 C C . THR A 1 93 ? -6.615 5.485 13.123 1.00 92.00 93 THR A C 1
ATOM 706 O O . THR A 1 93 ? -6.864 5.394 14.321 1.00 92.00 93 THR A O 1
ATOM 709 N N . THR A 1 94 ? -7.559 5.702 12.207 1.00 92.44 94 THR A N 1
ATOM 710 C CA . THR A 1 94 ? -8.971 5.924 12.539 1.00 92.44 94 THR A CA 1
ATOM 711 C C . THR A 1 94 ? -9.582 4.709 13.240 1.00 92.44 94 THR A C 1
ATOM 713 O O . THR A 1 94 ? -10.212 4.844 14.287 1.00 92.44 94 THR A O 1
ATOM 716 N N . GLU A 1 95 ? -9.372 3.505 12.703 1.00 90.19 95 GLU A N 1
ATOM 717 C CA . GLU A 1 95 ? -9.899 2.261 13.274 1.00 90.19 95 GLU A CA 1
ATOM 718 C C . GLU A 1 95 ? -9.301 1.960 14.653 1.00 90.19 95 GLU A C 1
ATOM 720 O O . GLU A 1 95 ? -10.027 1.571 15.573 1.00 90.19 95 GLU A O 1
ATOM 725 N N . ARG A 1 96 ? -7.997 2.206 14.830 1.00 92.44 96 ARG A N 1
ATOM 726 C CA . ARG A 1 96 ? -7.324 2.096 16.130 1.00 92.44 96 ARG A CA 1
ATOM 727 C C . ARG A 1 96 ? -7.964 3.020 17.164 1.00 92.44 96 ARG A C 1
ATOM 729 O O . ARG A 1 96 ? -8.220 2.587 18.287 1.00 92.44 96 ARG A O 1
ATOM 736 N N . ASP A 1 97 ? -8.225 4.269 16.799 1.00 94.75 97 ASP A N 1
ATOM 737 C CA . ASP A 1 97 ? -8.785 5.257 17.720 1.00 94.75 97 ASP A CA 1
ATOM 738 C C . ASP A 1 97 ? -10.237 4.902 18.100 1.00 94.75 97 ASP A C 1
ATOM 740 O O . ASP A 1 97 ? -10.615 4.979 19.272 1.0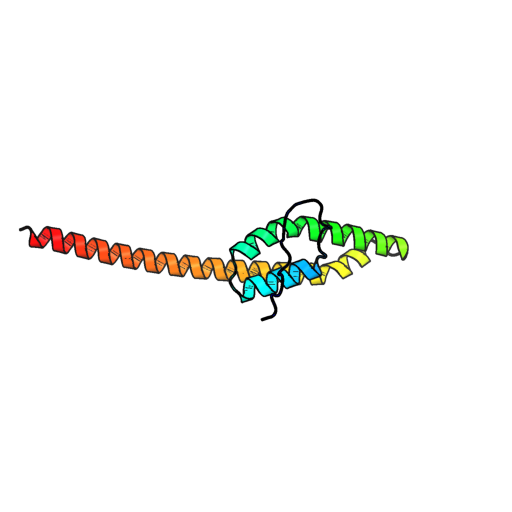0 94.75 97 ASP A O 1
ATOM 744 N N . VAL A 1 98 ? -11.028 4.392 17.147 1.00 95.00 98 VAL A N 1
ATOM 745 C CA . VAL A 1 98 ? -12.374 3.848 17.412 1.00 95.00 98 VAL A CA 1
ATOM 746 C C . VAL A 1 98 ? -12.317 2.648 18.361 1.00 95.00 98 VAL A C 1
ATOM 748 O O . VAL A 1 98 ? -13.135 2.542 19.278 1.00 95.00 98 VAL A O 1
ATOM 751 N N . LEU A 1 99 ? -11.364 1.733 18.166 1.00 94.25 99 LEU A N 1
ATOM 752 C CA . LEU A 1 99 ? -11.201 0.572 19.039 1.00 94.25 99 LEU A CA 1
ATOM 753 C C . LEU A 1 99 ? -10.802 0.986 20.462 1.00 94.25 99 LEU A C 1
ATOM 755 O O . LEU A 1 99 ? -11.341 0.445 21.427 1.00 94.25 99 LEU A O 1
ATOM 759 N N . ALA A 1 100 ? -9.906 1.965 20.600 1.00 94.62 100 ALA A N 1
ATOM 760 C CA . ALA A 1 100 ? -9.502 2.502 21.896 1.00 94.62 100 ALA A CA 1
ATOM 761 C C . ALA A 1 100 ? -10.691 3.118 22.656 1.00 94.62 100 ALA A C 1
ATOM 763 O O . ALA A 1 100 ? -10.854 2.862 23.851 1.00 94.62 100 ALA A O 1
ATOM 764 N N . ALA A 1 101 ? -11.561 3.859 21.961 1.00 94.50 101 ALA A N 1
ATOM 765 C CA . ALA A 1 101 ? -12.779 4.414 22.548 1.00 94.50 101 ALA A CA 1
ATOM 766 C C . ALA A 1 101 ? -13.728 3.310 23.051 1.00 94.50 101 ALA A C 1
ATOM 768 O O . ALA A 1 101 ? -14.129 3.324 24.216 1.00 94.50 101 ALA A O 1
ATOM 769 N N . LYS A 1 102 ? -14.001 2.296 22.219 1.00 94.44 102 LYS A N 1
ATOM 770 C CA . LYS A 1 102 ? -14.845 1.147 22.599 1.00 94.44 102 LYS A CA 1
ATOM 771 C C . LYS A 1 102 ? -14.279 0.375 23.790 1.00 94.44 102 LYS A C 1
ATOM 773 O O . LYS A 1 102 ? -15.022 -0.040 24.676 1.00 94.44 102 LYS A O 1
ATOM 778 N N . LEU A 1 103 ? -12.960 0.187 23.839 1.00 94.62 103 LEU A N 1
ATOM 779 C CA . LEU A 1 103 ? -12.305 -0.485 24.960 1.00 94.62 103 LEU A CA 1
ATOM 780 C C . LEU A 1 103 ? -12.477 0.302 26.267 1.00 94.62 103 LEU A C 1
ATOM 782 O O . LEU A 1 103 ? -12.713 -0.290 27.321 1.00 94.62 103 LEU A O 1
ATOM 786 N N . ASN A 1 104 ? -12.397 1.632 26.202 1.00 94.50 104 ASN A N 1
ATOM 787 C CA . ASN A 1 104 ? -12.628 2.494 27.356 1.00 94.50 104 ASN A CA 1
ATOM 788 C C . ASN A 1 104 ? -14.084 2.424 27.856 1.00 94.50 104 ASN A C 1
ATOM 790 O O . ASN A 1 104 ? -14.320 2.359 29.065 1.00 94.50 104 ASN A O 1
ATOM 794 N N . GLU A 1 105 ? -15.057 2.374 26.943 1.00 92.88 105 GLU A N 1
ATOM 795 C CA . GLU A 1 105 ? -16.476 2.192 27.279 1.00 92.88 105 GLU A CA 1
ATOM 796 C C . GLU A 1 105 ? -16.724 0.860 27.997 1.00 92.88 105 GLU A C 1
ATOM 798 O O . GLU A 1 105 ? -17.344 0.833 29.062 1.00 92.88 105 GLU A O 1
ATOM 803 N N . VAL A 1 106 ? -16.175 -0.241 27.469 1.00 92.62 106 VAL A N 1
ATOM 804 C CA . VAL A 1 106 ? -16.280 -1.570 28.092 1.00 92.62 106 VAL A CA 1
ATOM 805 C C . VAL A 1 106 ? -15.643 -1.581 29.481 1.00 92.62 106 VAL A C 1
ATOM 807 O O . VAL A 1 106 ? -16.244 -2.093 30.426 1.00 92.62 106 VAL A O 1
ATOM 810 N N . ASN A 1 107 ? -14.457 -0.987 29.638 1.00 91.38 107 ASN A N 1
ATOM 811 C CA . ASN A 1 107 ? -13.797 -0.894 30.940 1.00 91.38 107 ASN A CA 1
ATOM 812 C C . ASN A 1 107 ? -14.630 -0.103 31.952 1.00 91.38 107 ASN A C 1
ATOM 814 O O . ASN A 1 107 ? -14.782 -0.548 33.088 1.00 91.38 107 ASN A O 1
ATOM 818 N N . THR A 1 108 ? -15.217 1.019 31.533 1.00 89.31 108 THR A N 1
ATOM 819 C CA . THR A 1 108 ? -16.092 1.833 32.389 1.00 89.31 108 THR A CA 1
ATOM 820 C C . THR A 1 108 ? -17.335 1.048 32.812 1.00 89.31 108 THR A C 1
ATOM 822 O O . THR A 1 108 ? -17.689 1.033 33.992 1.00 89.31 108 THR A O 1
ATOM 825 N N . GLY A 1 109 ? -17.967 0.331 31.876 1.00 87.12 109 GLY A N 1
ATOM 826 C CA . GLY A 1 109 ? -19.119 -0.528 32.164 1.00 87.12 109 GLY A CA 1
ATOM 827 C C . GLY A 1 109 ? -18.787 -1.685 33.112 1.00 87.12 109 GLY A C 1
ATOM 828 O O . GLY A 1 109 ? -19.559 -1.982 34.029 1.00 87.12 109 GLY A O 1
ATOM 829 N N . ARG A 1 110 ? -17.610 -2.305 32.953 1.00 89.12 110 ARG A N 1
ATOM 830 C CA . ARG A 1 110 ? -17.117 -3.338 33.873 1.00 89.12 110 ARG A CA 1
ATOM 831 C C . ARG A 1 110 ? -16.929 -2.779 35.282 1.00 89.12 110 ARG A C 1
ATOM 833 O O . ARG A 1 110 ? -17.465 -3.356 36.221 1.00 89.12 110 ARG A O 1
ATOM 840 N N . SER A 1 111 ? -16.246 -1.644 35.427 1.00 84.88 111 SER A N 1
ATOM 841 C CA . SER A 1 111 ? -16.024 -1.018 36.737 1.00 84.88 111 SER A CA 1
ATOM 842 C C . SER A 1 111 ? -17.331 -0.617 37.427 1.00 84.88 111 SER A C 1
ATOM 844 O O . SER A 1 111 ? -17.465 -0.796 38.635 1.00 84.88 111 SER A O 1
ATOM 846 N N . ALA A 1 112 ? -18.326 -0.138 36.674 1.00 80.19 112 ALA A N 1
ATOM 847 C CA . ALA A 1 112 ? -19.656 0.127 37.221 1.00 80.19 112 ALA A CA 1
ATOM 848 C C . ALA A 1 112 ? -20.327 -1.160 37.733 1.00 80.19 112 ALA A C 1
ATOM 850 O O . ALA A 1 112 ? -20.864 -1.183 38.838 1.00 80.19 112 ALA A O 1
ATOM 851 N N . THR A 1 113 ? -20.246 -2.251 36.967 1.00 83.25 113 THR A N 1
ATOM 852 C CA . THR A 1 113 ? -20.809 -3.558 37.350 1.00 83.25 113 THR A CA 1
ATOM 853 C C . THR A 1 113 ? -20.131 -4.125 38.603 1.00 83.25 113 THR A C 1
ATOM 855 O O . THR A 1 113 ? -20.815 -4.596 39.510 1.00 83.25 113 THR A O 1
ATOM 858 N N . GLU A 1 114 ? -18.802 -4.036 38.691 1.00 83.00 114 GLU A N 1
ATOM 859 C CA . GLU A 1 114 ? -18.024 -4.437 39.873 1.00 83.00 114 GLU A CA 1
ATOM 860 C C . GLU A 1 114 ? -18.425 -3.626 41.116 1.00 83.00 114 GLU A C 1
ATOM 862 O O . GLU A 1 114 ? -18.600 -4.191 42.198 1.00 83.00 114 GLU A O 1
ATOM 867 N N . HIS A 1 115 ? -18.650 -2.317 40.963 1.00 79.19 115 HIS A N 1
ATOM 868 C CA . HIS A 1 115 ? -19.113 -1.462 42.054 1.00 79.19 115 HIS A CA 1
ATOM 869 C C . HIS A 1 115 ? -20.527 -1.840 42.531 1.00 79.19 115 HIS A C 1
ATOM 871 O O . HIS A 1 115 ? -20.771 -1.907 43.743 1.00 79.19 115 HIS A O 1
ATOM 877 N N . TYR A 1 116 ? -21.459 -2.119 41.614 1.00 77.31 116 TYR A N 1
ATOM 878 C CA . TYR A 1 116 ? -22.800 -2.592 41.977 1.00 77.31 116 TYR A CA 1
ATOM 879 C C . TYR A 1 116 ? -22.753 -3.950 42.681 1.00 77.31 116 TYR A C 1
ATOM 881 O O . TYR A 1 116 ? -23.397 -4.121 43.714 1.00 77.31 116 TYR A O 1
ATOM 889 N N . ALA A 1 117 ? -21.939 -4.889 42.191 1.00 79.12 117 ALA A N 1
ATOM 890 C CA . ALA A 1 117 ? -21.759 -6.185 42.838 1.00 79.12 117 ALA A CA 1
ATOM 891 C C . ALA A 1 117 ? -21.250 -6.020 44.280 1.00 79.12 117 ALA A C 1
ATOM 893 O O . ALA A 1 117 ? -21.877 -6.536 45.201 1.00 79.12 117 ALA A O 1
ATOM 894 N N . SER A 1 118 ? -20.199 -5.215 44.483 1.00 76.75 118 SER A N 1
ATOM 895 C CA . SER A 1 118 ? -19.607 -4.951 45.803 1.00 76.75 118 SER A CA 1
ATOM 896 C C . SER A 1 118 ? -20.552 -4.262 46.793 1.00 76.75 118 SER A C 1
ATOM 898 O O . SER A 1 118 ? -20.386 -4.436 47.998 1.00 76.75 118 SER A O 1
ATOM 900 N N . THR A 1 119 ? -21.495 -3.447 46.314 1.00 75.19 119 THR A N 1
ATOM 901 C CA . THR A 1 119 ? -22.441 -2.710 47.172 1.00 75.19 119 THR A CA 1
ATOM 902 C C . THR A 1 119 ? -23.735 -3.474 47.428 1.00 75.19 119 THR A C 1
ATOM 904 O O . THR A 1 119 ? -24.359 -3.250 48.455 1.00 75.19 119 THR A O 1
ATOM 907 N N . SER A 1 120 ? -24.118 -4.401 46.543 1.00 72.62 120 SER A N 1
ATOM 908 C CA . SER A 1 120 ? -25.274 -5.293 46.730 1.00 72.62 120 SER A CA 1
ATOM 909 C C . SER A 1 120 ? -25.014 -6.477 47.671 1.00 72.62 120 SER A C 1
ATOM 911 O O . SER A 1 120 ? -25.956 -7.115 48.130 1.00 72.62 120 SER A O 1
ATOM 913 N N . SER A 1 121 ? -23.742 -6.792 47.934 1.00 58.97 121 SER A N 1
ATOM 914 C CA . SER A 1 121 ? -23.306 -7.838 48.868 1.00 58.97 121 SER A CA 1
ATOM 915 C C . SER A 1 121 ? -23.142 -7.357 50.321 1.00 58.97 121 SER A C 1
ATOM 917 O O . SER A 1 121 ? -22.646 -8.119 51.152 1.00 58.97 121 SER A O 1
ATOM 919 N N . LEU A 1 122 ? -23.517 -6.104 50.607 1.00 53.91 122 LEU A N 1
ATOM 920 C CA . LEU A 1 122 ? -23.606 -5.488 51.940 1.00 53.91 122 LEU A CA 1
ATOM 921 C C . LEU A 1 122 ? -25.067 -5.448 52.401 1.00 53.91 122 LEU A C 1
ATOM 923 O O . LEU A 1 122 ? -25.286 -5.644 53.616 1.00 53.91 122 LEU A O 1
#

pLDDT: mean 84.42, std 14.77, range [34.31, 96.12]